Protein AF-A0A9D7Y4Q4-F1 (afdb_monomer_lite)

Sequence (132 aa):
MKKITAILFFSIYLFATTGLNELFKLNALVQHFYETKAQDNSIDLLHFLVMHYITDDLNDADNSQDEQLPFKTTENCIAGNLSLNIPEQYFSLQATPVAIIVTQQNFVTPKDLSILSICNVLVWHPPKYLSA

Foldseek 3Di:
DVVVVVVVVVVVVCVQQDLVVLVVLVVLVVVVVVVVCVVPVPDDSVNVCCCLPVDPDPDPPCVVSSVSHRPSDCPSNPPPPPPPCDPPPPDDDPPDDDPPPPPPDPDDDDPDPVPPPPVVVPDDDDDDDDDD

Radius of gyration: 32.29 Å; chains: 1; bounding box: 60×84×53 Å

Structure (mmCIF, N/CA/C/O backbone):
data_AF-A0A9D7Y4Q4-F1
#
_entry.id   AF-A0A9D7Y4Q4-F1
#
loop_
_atom_site.group_PDB
_atom_site.id
_atom_site.type_symbol
_atom_site.label_atom_id
_atom_site.label_alt_id
_atom_site.label_comp_id
_atom_site.label_asym_id
_atom_site.label_entity_id
_atom_site.label_seq_id
_atom_site.pdbx_PDB_ins_code
_atom_site.Cartn_x
_atom_site.Cartn_y
_atom_site.Cartn_z
_atom_site.occupancy
_atom_site.B_iso_or_equiv
_atom_site.auth_seq_id
_atom_site.auth_comp_id
_atom_site.auth_asym_id
_atom_site.auth_atom_id
_atom_site.pdbx_PDB_model_num
ATOM 1 N N . MET A 1 1 ? -26.312 15.969 18.593 1.00 59.66 1 MET A N 1
ATOM 2 C CA . MET A 1 1 ? -24.859 16.002 18.888 1.00 59.66 1 MET A CA 1
ATOM 3 C C . MET A 1 1 ? -24.236 14.610 19.013 1.00 59.66 1 MET A C 1
ATOM 5 O O . MET A 1 1 ? -23.269 14.365 18.316 1.00 59.66 1 MET A O 1
ATOM 9 N N . LYS A 1 2 ? -24.827 13.656 19.756 1.00 78.56 2 LYS A N 1
ATOM 10 C CA . LYS A 1 2 ? -24.285 12.282 19.922 1.00 78.56 2 LYS A CA 1
ATOM 11 C C . LYS A 1 2 ? -23.927 11.540 18.615 1.00 78.56 2 LYS A C 1
ATOM 13 O O . LYS A 1 2 ? -22.892 10.896 18.555 1.00 78.56 2 LYS A O 1
ATOM 18 N N . LYS A 1 3 ? -24.748 11.662 17.559 1.00 86.62 3 LYS A N 1
ATOM 19 C CA . LYS A 1 3 ? -24.492 11.027 16.248 1.00 86.62 3 LYS A CA 1
ATOM 20 C C . LYS A 1 3 ? -23.259 11.594 15.539 1.00 86.62 3 LYS A C 1
ATOM 22 O O . LYS A 1 3 ? -22.458 10.833 15.026 1.00 86.62 3 LYS A O 1
ATOM 27 N N . ILE A 1 4 ? -23.096 12.918 15.548 1.00 95.12 4 ILE A N 1
ATOM 28 C CA . ILE A 1 4 ? -21.947 13.590 14.922 1.00 95.12 4 ILE A CA 1
ATOM 29 C C . ILE A 1 4 ? -20.666 13.199 15.656 1.00 95.12 4 ILE A C 1
ATOM 31 O O . ILE A 1 4 ? -19.684 12.840 15.022 1.00 95.12 4 ILE A O 1
ATOM 35 N N . THR A 1 5 ? -20.702 13.189 16.990 1.00 93.81 5 THR A N 1
ATOM 36 C CA . THR A 1 5 ? -19.575 12.741 17.813 1.00 93.81 5 THR A CA 1
ATOM 37 C C . THR A 1 5 ? -19.203 11.283 17.522 1.00 93.81 5 THR A C 1
ATOM 39 O O . THR A 1 5 ? -18.026 10.983 17.371 1.00 93.81 5 THR A O 1
ATOM 42 N N . ALA A 1 6 ? -20.187 10.388 17.379 1.00 94.06 6 ALA A N 1
ATOM 43 C CA . ALA A 1 6 ? -19.937 8.991 17.018 1.00 94.06 6 ALA A CA 1
ATOM 44 C C . ALA A 1 6 ? -19.323 8.844 15.615 1.00 94.06 6 ALA A C 1
ATOM 46 O O . ALA A 1 6 ? -18.365 8.098 15.453 1.00 94.06 6 ALA A O 1
ATOM 47 N N . ILE A 1 7 ? -19.832 9.585 14.623 1.00 95.00 7 ILE A N 1
ATOM 48 C CA . ILE A 1 7 ? -19.279 9.597 13.260 1.00 95.00 7 ILE A CA 1
ATOM 49 C C . ILE A 1 7 ? -17.836 10.108 13.274 1.00 95.00 7 ILE A C 1
ATOM 51 O O . ILE A 1 7 ? -16.975 9.507 12.646 1.00 95.00 7 ILE A O 1
ATOM 55 N N . LEU A 1 8 ? -17.552 11.172 14.028 1.00 95.38 8 LEU A N 1
ATOM 56 C CA . LEU A 1 8 ? -16.206 11.728 14.150 1.00 95.38 8 LEU A CA 1
ATOM 57 C C . LEU A 1 8 ? -15.228 10.708 14.746 1.00 95.38 8 LEU A C 1
ATOM 59 O O . LEU A 1 8 ? -14.170 10.478 14.166 1.00 95.38 8 LEU A O 1
ATOM 63 N N . PHE A 1 9 ? -15.586 10.056 15.856 1.00 93.44 9 PHE A N 1
ATOM 64 C CA . PHE A 1 9 ? -14.731 9.026 16.454 1.00 93.44 9 PHE A CA 1
ATOM 65 C C . PHE A 1 9 ? -14.553 7.811 15.545 1.00 93.44 9 PHE A C 1
ATOM 67 O O . PHE A 1 9 ? -13.452 7.276 15.466 1.00 93.44 9 PHE A O 1
ATOM 74 N N . PHE A 1 10 ? -15.601 7.401 14.830 1.00 91.25 10 PHE A N 1
ATOM 75 C CA . PHE A 1 10 ? -15.517 6.304 13.872 1.00 91.25 10 PHE A CA 1
ATOM 76 C C . PHE A 1 10 ? -14.600 6.641 12.690 1.00 91.25 10 PHE A C 1
ATOM 78 O O . PHE A 1 10 ? -13.761 5.826 12.318 1.00 91.25 10 PHE A O 1
ATOM 85 N N . SER A 1 11 ? -14.689 7.857 12.146 1.00 90.25 11 SER A N 1
ATOM 86 C CA . SER A 1 11 ? -13.784 8.314 11.089 1.00 90.25 11 SER A CA 1
ATOM 87 C C . SER A 1 11 ? -12.335 8.357 11.568 1.00 90.25 11 SER A C 1
ATOM 89 O O . SER A 1 11 ? -11.462 7.843 10.879 1.00 90.25 11 SER A O 1
ATOM 91 N N . ILE A 1 12 ? -12.067 8.905 12.760 1.00 88.88 12 ILE A N 1
ATOM 92 C CA . ILE A 1 12 ? -10.712 8.913 13.340 1.00 88.88 12 ILE A CA 1
ATOM 93 C C . ILE A 1 12 ? -10.200 7.483 13.530 1.00 88.88 12 ILE A C 1
ATOM 95 O O . ILE A 1 12 ? -9.056 7.196 13.191 1.00 88.88 12 ILE A O 1
ATOM 99 N N . TYR A 1 13 ? -11.047 6.580 14.028 1.00 87.44 13 TYR A N 1
ATOM 100 C CA . TYR A 1 13 ? -10.700 5.173 14.194 1.00 87.44 13 TYR A CA 1
ATOM 101 C C . TYR A 1 13 ? -10.346 4.512 12.859 1.00 87.44 13 TYR A C 1
ATOM 103 O O . TYR A 1 13 ? -9.317 3.849 12.777 1.00 87.44 13 TYR A O 1
ATOM 111 N N . LEU A 1 14 ? -11.134 4.728 11.801 1.00 84.56 14 LEU A N 1
ATOM 112 C CA . LEU A 1 14 ? -10.801 4.217 10.470 1.00 84.56 14 LEU A CA 1
ATOM 113 C C . LEU A 1 14 ? -9.476 4.794 9.975 1.00 84.56 14 LEU A C 1
ATOM 115 O O . LEU A 1 14 ? -8.604 4.028 9.595 1.00 84.56 14 LEU A O 1
ATOM 119 N N . PHE A 1 15 ? -9.270 6.109 10.045 1.00 83.88 15 PHE A N 1
ATOM 120 C CA . PHE A 1 15 ? -8.005 6.728 9.632 1.00 83.88 15 PHE A CA 1
ATOM 121 C C . PHE A 1 15 ? -6.789 6.221 10.417 1.00 83.88 15 PHE A C 1
ATOM 123 O O . PHE A 1 15 ? -5.706 6.133 9.852 1.00 83.88 15 PHE A O 1
ATOM 130 N N . ALA A 1 16 ? -6.959 5.895 11.700 1.00 80.88 16 ALA A N 1
ATOM 131 C CA . ALA A 1 16 ? -5.882 5.399 12.549 1.00 80.88 16 ALA A CA 1
ATOM 132 C C . ALA A 1 16 ? -5.603 3.900 12.362 1.00 80.88 16 ALA A C 1
ATOM 134 O O . ALA A 1 16 ? -4.471 3.471 12.538 1.00 80.88 16 ALA A O 1
ATOM 135 N N . THR A 1 17 ? -6.625 3.097 12.053 1.00 77.56 17 THR A N 1
ATOM 136 C CA . THR A 1 17 ? -6.505 1.628 11.952 1.00 77.56 17 THR A CA 1
ATOM 137 C C . THR A 1 17 ? -6.338 1.115 10.531 1.00 77.56 17 THR A C 1
ATOM 139 O O . THR A 1 17 ? -5.930 -0.026 10.334 1.00 77.56 17 THR A O 1
ATOM 142 N N . THR A 1 18 ? -6.648 1.936 9.535 1.00 79.50 18 THR A N 1
ATOM 143 C CA . THR A 1 18 ? -6.425 1.620 8.125 1.00 79.50 18 THR A CA 1
ATOM 144 C C . THR A 1 18 ? -5.190 2.356 7.621 1.00 79.50 18 THR A C 1
ATOM 146 O O . THR A 1 18 ? -4.842 3.418 8.131 1.00 79.50 18 THR A O 1
ATOM 149 N N . GLY A 1 19 ? -4.565 1.841 6.562 1.00 77.50 19 GLY A N 1
ATOM 150 C CA . GLY A 1 19 ? -3.463 2.517 5.870 1.00 77.50 19 GLY A CA 1
ATOM 151 C C . GLY A 1 19 ? -3.885 3.773 5.091 1.00 77.50 19 GLY A C 1
ATOM 152 O O . GLY A 1 19 ? -3.258 4.102 4.094 1.00 77.50 19 GLY A O 1
ATOM 153 N N . LEU A 1 20 ? -4.968 4.467 5.470 1.00 82.56 20 LEU A N 1
ATOM 154 C CA . LEU A 1 20 ? -5.418 5.692 4.788 1.00 82.56 20 LEU A CA 1
ATOM 155 C C . LEU A 1 20 ? -4.405 6.838 4.916 1.00 82.56 20 LEU A C 1
ATOM 157 O O . LEU A 1 20 ? -4.389 7.736 4.079 1.00 82.56 20 LEU A O 1
ATOM 161 N N . ASN A 1 21 ? -3.550 6.806 5.936 1.00 82.00 21 ASN A N 1
ATOM 162 C CA . ASN A 1 21 ? -2.408 7.708 6.071 1.00 82.00 21 ASN A CA 1
ATOM 163 C C . ASN A 1 21 ? -1.396 7.574 4.916 1.00 82.00 21 ASN A C 1
ATOM 165 O O . ASN A 1 21 ? -0.795 8.571 4.524 1.00 82.00 21 ASN A O 1
ATOM 169 N N . GLU A 1 22 ? -1.254 6.392 4.317 1.00 86.25 22 GLU A N 1
ATOM 170 C CA . GLU A 1 22 ? -0.387 6.180 3.153 1.00 86.25 22 GLU A CA 1
ATOM 171 C C . GLU A 1 22 ? -0.877 6.961 1.926 1.00 86.25 22 GLU A C 1
ATOM 173 O O . GLU A 1 22 ? -0.075 7.315 1.067 1.00 86.25 22 GLU A O 1
ATOM 178 N N . LEU A 1 23 ? -2.160 7.346 1.859 1.00 87.69 23 LEU A N 1
ATOM 179 C CA . LEU A 1 23 ? -2.671 8.190 0.771 1.00 87.69 23 LEU A CA 1
ATOM 180 C C . LEU A 1 23 ? -2.012 9.574 0.734 1.00 87.69 23 LEU A C 1
ATOM 182 O O . LEU A 1 23 ? -1.965 10.195 -0.326 1.00 87.69 23 LEU A O 1
ATOM 186 N N . PHE A 1 24 ? -1.466 10.062 1.852 1.00 87.62 24 PHE A N 1
ATOM 187 C CA . PHE A 1 24 ? -0.700 11.310 1.846 1.00 87.62 24 PHE A CA 1
ATOM 188 C C . PHE A 1 24 ? 0.607 11.194 1.053 1.00 87.62 24 PHE A C 1
ATOM 190 O O . PHE A 1 24 ? 1.084 12.214 0.562 1.00 87.62 24 PHE A O 1
ATOM 197 N N . LYS A 1 25 ? 1.137 9.977 0.858 1.00 90.25 25 LYS A N 1
ATOM 198 C CA . LYS A 1 25 ? 2.321 9.696 0.029 1.00 90.25 25 LYS A CA 1
ATOM 199 C C . LYS A 1 25 ? 2.001 9.600 -1.470 1.00 90.25 25 LYS A C 1
ATOM 201 O O . LYS A 1 25 ? 2.899 9.415 -2.286 1.00 90.25 25 LYS A O 1
ATOM 206 N N . LEU A 1 26 ? 0.734 9.761 -1.878 1.00 91.31 26 LEU A N 1
ATOM 207 C CA . LEU A 1 26 ? 0.368 9.796 -3.302 1.00 91.31 26 LEU A CA 1
ATOM 208 C C . LEU A 1 26 ? 1.051 10.945 -4.055 1.00 91.31 26 LEU A C 1
ATOM 210 O O . LEU A 1 26 ? 1.275 10.833 -5.256 1.00 91.31 26 LEU A O 1
ATOM 214 N N . ASN A 1 27 ? 1.401 12.035 -3.366 1.00 90.75 27 ASN A N 1
ATOM 215 C CA . ASN A 1 27 ? 2.186 13.116 -3.959 1.00 90.75 27 ASN A CA 1
ATOM 216 C C . ASN A 1 27 ? 3.574 12.638 -4.427 1.00 90.75 27 ASN A C 1
ATOM 218 O O . ASN A 1 27 ? 3.967 12.960 -5.546 1.00 90.75 27 ASN A O 1
ATOM 222 N N . ALA A 1 28 ? 4.266 11.834 -3.617 1.00 91.19 28 ALA A N 1
ATOM 223 C CA . ALA A 1 28 ? 5.570 11.261 -3.917 1.00 91.19 28 ALA A CA 1
ATOM 224 C C . ALA A 1 28 ? 5.473 10.271 -5.080 1.00 91.19 28 ALA A C 1
ATOM 226 O O . ALA A 1 28 ? 6.281 10.335 -5.998 1.00 91.19 28 ALA A O 1
ATOM 227 N N . LEU A 1 29 ? 4.420 9.445 -5.114 1.00 93.69 29 LEU A N 1
ATOM 228 C CA . LEU A 1 29 ? 4.152 8.549 -6.243 1.00 93.69 29 LEU A CA 1
ATOM 229 C C . LEU A 1 29 ? 3.986 9.314 -7.558 1.00 93.69 29 LEU A C 1
ATOM 231 O O . LEU A 1 29 ? 4.569 8.938 -8.572 1.00 93.69 29 LEU A O 1
ATOM 235 N N . VAL A 1 30 ? 3.192 10.389 -7.552 1.00 93.88 30 VAL A N 1
ATOM 236 C CA . VAL A 1 30 ? 2.975 11.208 -8.753 1.00 93.88 30 VAL A CA 1
ATOM 237 C C . VAL A 1 30 ? 4.274 11.877 -9.197 1.00 93.88 30 VAL A C 1
ATOM 239 O O . VAL A 1 30 ? 4.553 11.911 -10.393 1.00 93.88 30 VAL A O 1
ATOM 242 N N . GLN A 1 31 ? 5.067 12.394 -8.257 1.00 93.12 31 GLN A N 1
ATOM 243 C CA . GLN A 1 31 ? 6.357 13.001 -8.565 1.00 93.12 31 GLN A CA 1
ATOM 244 C C . GLN A 1 31 ? 7.328 11.980 -9.176 1.00 93.12 31 GLN A C 1
ATOM 246 O O . GLN A 1 31 ? 7.834 12.230 -10.270 1.00 93.12 31 GLN A O 1
ATOM 251 N N . HIS A 1 32 ? 7.513 10.822 -8.531 1.00 92.38 32 HIS A N 1
ATOM 252 C CA . HIS A 1 32 ? 8.390 9.749 -9.015 1.00 92.38 32 HIS A CA 1
ATOM 253 C C . HIS A 1 32 ? 7.962 9.279 -10.408 1.00 92.38 32 HIS A C 1
ATOM 255 O O . HIS A 1 32 ? 8.781 9.205 -11.314 1.00 92.38 32 HIS A O 1
ATOM 261 N N . PHE A 1 33 ? 6.655 9.117 -10.647 1.00 93.00 33 PHE A N 1
ATOM 262 C CA . PHE A 1 33 ? 6.134 8.776 -11.974 1.00 93.00 33 PHE A CA 1
ATOM 263 C C . PHE A 1 33 ? 6.534 9.787 -13.061 1.00 93.00 33 PHE A C 1
ATOM 265 O O . PHE A 1 33 ? 6.902 9.387 -14.167 1.00 93.00 33 PHE A O 1
ATOM 272 N N . TYR A 1 34 ? 6.463 11.093 -12.782 1.00 93.81 34 TYR A N 1
ATOM 273 C CA . TYR A 1 34 ? 6.887 12.109 -13.751 1.00 93.81 34 TYR A CA 1
ATOM 274 C C . TYR A 1 34 ? 8.401 12.100 -13.985 1.00 93.81 34 TYR A C 1
ATOM 276 O O . TYR A 1 34 ? 8.823 12.314 -15.121 1.00 93.81 34 TYR A O 1
ATOM 284 N N . GLU A 1 35 ? 9.201 11.839 -12.951 1.00 92.00 35 GLU A N 1
ATOM 285 C CA . GLU A 1 35 ? 10.658 11.694 -13.060 1.00 92.00 35 GLU A CA 1
ATOM 286 C C . GLU A 1 35 ? 11.019 10.481 -13.932 1.00 92.00 35 GLU A C 1
ATOM 288 O O . GLU A 1 35 ? 11.723 10.633 -14.937 1.00 92.00 35 GLU A O 1
ATOM 293 N N . THR A 1 36 ? 10.439 9.309 -13.650 1.00 90.12 36 THR A N 1
ATOM 294 C CA . THR A 1 36 ? 10.637 8.095 -14.456 1.00 90.12 36 THR A CA 1
ATOM 295 C C . THR A 1 36 ? 10.175 8.303 -15.900 1.00 90.12 36 THR A C 1
ATOM 297 O O . THR A 1 36 ? 10.867 7.911 -16.836 1.00 90.12 36 THR A O 1
ATOM 300 N N . LYS A 1 37 ? 9.043 8.988 -16.110 1.00 91.69 37 LYS A N 1
ATOM 301 C CA . LYS A 1 37 ? 8.523 9.290 -17.453 1.00 91.69 37 LYS A CA 1
ATOM 302 C C . LYS A 1 37 ? 9.387 10.287 -18.229 1.00 91.69 37 LYS A C 1
ATOM 304 O O . LYS A 1 37 ? 9.434 10.236 -19.457 1.00 91.69 37 LYS A O 1
ATOM 309 N N . ALA A 1 38 ? 10.060 11.205 -17.538 1.00 91.44 38 ALA A N 1
ATOM 310 C CA . ALA A 1 38 ? 11.014 12.115 -18.164 1.00 91.44 38 ALA A CA 1
ATOM 311 C C . ALA A 1 38 ? 12.287 11.382 -18.617 1.00 91.44 38 ALA A C 1
ATOM 313 O O . ALA A 1 38 ? 12.874 11.754 -19.634 1.00 91.44 38 ALA A O 1
ATOM 314 N N . GLN A 1 39 ? 12.693 10.343 -17.883 1.00 88.44 39 GLN A N 1
ATOM 315 C CA . GLN A 1 39 ? 13.846 9.509 -18.214 1.00 88.44 39 GLN A CA 1
ATOM 316 C C . GLN A 1 39 ? 13.527 8.477 -19.306 1.00 88.44 39 GLN A C 1
ATOM 318 O O . GLN A 1 39 ? 14.340 8.268 -20.207 1.00 88.44 39 GLN A O 1
ATOM 323 N N . ASP A 1 40 ? 12.332 7.887 -19.271 1.00 88.00 40 ASP A N 1
ATOM 324 C CA . ASP A 1 40 ? 11.824 6.973 -20.289 1.00 88.00 40 ASP A CA 1
ATOM 325 C C . ASP A 1 40 ? 10.359 7.282 -20.626 1.00 88.00 40 ASP A C 1
ATOM 327 O O . ASP A 1 40 ? 9.414 6.969 -19.901 1.00 88.00 40 ASP A O 1
ATOM 331 N N . ASN A 1 41 ? 10.170 7.874 -21.803 1.00 88.31 41 ASN A N 1
ATOM 332 C CA . ASN A 1 41 ? 8.866 8.319 -22.282 1.00 88.31 41 ASN A CA 1
ATOM 333 C C . ASN A 1 41 ? 7.953 7.155 -22.730 1.00 88.31 41 ASN A C 1
ATOM 335 O O . ASN A 1 41 ? 6.795 7.387 -23.085 1.00 88.31 41 ASN A O 1
ATOM 339 N N . SER A 1 42 ? 8.469 5.919 -22.763 1.00 89.06 42 SER A N 1
ATOM 340 C CA . SER A 1 42 ? 7.699 4.710 -23.084 1.00 89.06 42 SER A CA 1
ATOM 341 C C . SER A 1 42 ? 6.955 4.128 -21.877 1.00 89.06 42 SER A C 1
ATOM 343 O O . SER A 1 42 ? 6.037 3.321 -22.055 1.00 89.06 42 SER A O 1
ATOM 345 N N . ILE A 1 43 ? 7.299 4.567 -20.662 1.00 90.00 43 ILE A N 1
ATOM 346 C CA . ILE A 1 43 ? 6.692 4.071 -19.430 1.00 90.00 43 ILE A CA 1
ATOM 347 C C . ILE A 1 43 ? 5.323 4.720 -19.222 1.00 90.00 43 ILE A C 1
ATOM 349 O O . ILE A 1 43 ? 5.168 5.940 -19.107 1.00 90.00 43 ILE A O 1
ATOM 353 N N . ASP A 1 44 ? 4.308 3.864 -19.148 1.00 92.25 44 ASP A N 1
ATOM 354 C CA . ASP A 1 44 ? 2.961 4.239 -18.736 1.00 92.25 44 ASP A CA 1
ATOM 355 C C . ASP A 1 44 ? 2.754 4.006 -17.232 1.00 92.25 44 ASP A C 1
ATOM 357 O O . ASP A 1 44 ? 3.496 3.255 -16.597 1.00 92.25 44 ASP A O 1
ATOM 361 N N . LEU A 1 45 ? 1.716 4.614 -16.653 1.00 92.00 45 LEU A N 1
ATOM 362 C CA . LEU A 1 45 ? 1.434 4.528 -15.215 1.00 92.00 45 LEU A CA 1
ATOM 363 C C . LEU A 1 45 ? 1.295 3.078 -14.737 1.00 92.00 45 LEU A C 1
ATOM 365 O O . LEU A 1 45 ? 1.815 2.729 -13.682 1.00 92.00 45 LEU A O 1
ATOM 369 N N . LEU A 1 46 ? 0.639 2.212 -15.516 1.00 92.88 46 LEU A N 1
ATOM 370 C CA . LEU A 1 46 ? 0.533 0.795 -15.158 1.00 92.88 46 LEU A CA 1
ATOM 371 C C . LEU A 1 46 ? 1.890 0.090 -15.168 1.00 92.88 46 LEU A C 1
ATOM 373 O O . LEU A 1 46 ? 2.157 -0.703 -14.272 1.00 92.88 46 LEU A O 1
ATOM 377 N N . HIS A 1 47 ? 2.753 0.391 -16.140 1.00 91.25 47 HIS A N 1
ATOM 378 C CA . HIS A 1 47 ? 4.099 -0.182 -16.185 1.00 91.25 47 HIS A CA 1
ATOM 379 C C . HIS A 1 47 ? 4.931 0.273 -14.986 1.00 91.25 47 HIS A C 1
ATOM 381 O O . HIS A 1 47 ? 5.579 -0.556 -14.354 1.00 91.25 47 HIS A O 1
ATOM 387 N N . PHE A 1 48 ? 4.846 1.556 -14.627 1.00 91.75 48 PHE A N 1
ATOM 388 C CA . PHE A 1 48 ? 5.485 2.103 -13.433 1.00 91.75 48 PHE A CA 1
ATOM 389 C C . PHE A 1 48 ? 5.019 1.392 -12.151 1.00 91.75 48 PHE A C 1
ATOM 391 O O . PHE A 1 48 ? 5.847 0.979 -11.342 1.00 91.75 48 PHE A O 1
ATOM 398 N N . LEU A 1 49 ? 3.707 1.182 -11.985 1.00 92.25 49 LEU A N 1
ATOM 399 C CA . LEU A 1 49 ? 3.169 0.466 -10.825 1.00 92.25 49 LEU A CA 1
ATOM 400 C C . LEU A 1 49 ? 3.618 -1.000 -10.789 1.00 92.25 49 LEU A C 1
ATOM 402 O O . LEU A 1 49 ? 3.978 -1.502 -9.731 1.00 92.25 49 LEU A O 1
ATOM 406 N N . VAL A 1 50 ? 3.612 -1.700 -11.925 1.00 90.88 50 VAL A N 1
ATOM 407 C CA . VAL A 1 50 ? 4.075 -3.098 -11.994 1.00 90.88 50 VAL A CA 1
ATOM 408 C C . VAL A 1 50 ? 5.551 -3.187 -11.607 1.00 90.88 50 VAL A C 1
ATOM 410 O O . VAL A 1 50 ? 5.914 -4.027 -10.787 1.00 90.88 50 VAL A O 1
ATOM 413 N N . MET A 1 51 ? 6.379 -2.294 -12.148 1.00 88.56 51 MET A N 1
ATOM 414 C CA . MET A 1 51 ? 7.808 -2.220 -11.849 1.00 88.56 51 MET A CA 1
ATOM 415 C C . MET A 1 51 ? 8.071 -2.037 -10.350 1.00 88.56 51 MET A C 1
ATOM 417 O O . MET A 1 51 ? 8.883 -2.767 -9.803 1.00 88.56 51 MET A O 1
ATOM 421 N N . HIS A 1 52 ? 7.331 -1.150 -9.677 1.00 89.06 52 HIS A N 1
ATOM 422 C CA . HIS A 1 52 ? 7.595 -0.813 -8.275 1.00 89.06 52 HIS A CA 1
ATOM 423 C C . HIS A 1 52 ? 6.811 -1.648 -7.249 1.00 89.06 52 HIS A C 1
ATOM 425 O O . HIS A 1 52 ? 7.181 -1.648 -6.078 1.00 89.06 52 HIS A O 1
ATOM 431 N N . TYR A 1 53 ? 5.735 -2.351 -7.616 1.00 89.00 53 TYR A N 1
ATOM 432 C CA . TYR A 1 53 ? 4.914 -3.113 -6.653 1.00 89.00 53 TYR A CA 1
ATOM 433 C C . TYR A 1 53 ? 4.865 -4.621 -6.900 1.00 89.00 53 TYR A C 1
ATOM 435 O O . TYR A 1 53 ? 4.461 -5.359 -6.003 1.00 89.00 53 TYR A O 1
ATOM 443 N N . ILE A 1 54 ? 5.215 -5.085 -8.100 1.00 88.50 54 ILE A N 1
ATOM 444 C CA . ILE A 1 54 ? 5.118 -6.505 -8.475 1.00 88.50 54 ILE A CA 1
ATOM 445 C C . ILE A 1 54 ? 6.499 -7.087 -8.748 1.00 88.50 54 ILE A C 1
ATOM 447 O O . ILE A 1 54 ? 6.769 -8.224 -8.364 1.00 88.50 54 ILE A O 1
ATOM 451 N N . THR A 1 55 ? 7.348 -6.327 -9.428 1.00 82.94 55 THR A N 1
ATOM 452 C CA . THR A 1 55 ? 8.713 -6.740 -9.729 1.00 82.94 55 THR A CA 1
ATOM 453 C C . THR A 1 55 ? 9.631 -6.351 -8.572 1.00 82.94 55 THR A C 1
ATOM 455 O O . THR A 1 55 ? 9.518 -5.254 -8.032 1.00 82.94 55 THR A O 1
ATOM 458 N N . ASP A 1 56 ? 10.545 -7.247 -8.198 1.00 68.50 56 ASP A N 1
ATOM 459 C CA . ASP A 1 56 ? 11.703 -6.861 -7.393 1.00 68.50 56 ASP A CA 1
ATOM 460 C C . ASP A 1 56 ? 12.679 -6.142 -8.318 1.00 68.50 56 ASP A C 1
ATOM 462 O O . ASP A 1 56 ? 13.296 -6.766 -9.190 1.00 68.50 56 ASP A O 1
ATOM 466 N N . ASP A 1 57 ? 12.779 -4.825 -8.164 1.00 65.88 57 ASP A N 1
ATOM 467 C CA . ASP A 1 57 ? 13.882 -4.100 -8.766 1.00 65.88 57 ASP A CA 1
ATOM 468 C C . ASP A 1 57 ? 15.162 -4.460 -7.997 1.00 65.88 57 ASP A C 1
ATOM 470 O O . ASP A 1 57 ? 15.230 -4.344 -6.776 1.00 65.88 57 ASP A O 1
ATOM 474 N N . LEU A 1 58 ? 16.166 -4.974 -8.710 1.00 62.16 58 LEU A N 1
ATOM 475 C CA . LEU A 1 58 ? 17.492 -5.284 -8.156 1.00 62.16 58 LEU A CA 1
ATOM 476 C C . LEU A 1 58 ? 18.390 -4.037 -8.118 1.00 62.16 58 LEU A C 1
ATOM 478 O O . LEU A 1 58 ? 19.596 -4.140 -7.875 1.00 62.16 58 LEU A O 1
ATOM 482 N N . ASN A 1 59 ? 17.831 -2.876 -8.450 1.00 66.44 59 ASN A N 1
ATOM 483 C CA . ASN A 1 59 ? 18.524 -1.610 -8.495 1.00 66.44 59 ASN A CA 1
ATOM 484 C C . ASN A 1 59 ? 18.480 -0.927 -7.120 1.00 66.44 59 ASN A C 1
ATOM 486 O O . ASN A 1 59 ? 17.496 -0.318 -6.730 1.00 66.44 59 ASN A O 1
ATOM 490 N N . ASP A 1 60 ? 19.589 -0.980 -6.383 1.00 67.69 60 ASP A N 1
ATOM 491 C CA . ASP A 1 60 ? 19.695 -0.333 -5.064 1.00 67.69 60 ASP A CA 1
ATOM 492 C C . ASP A 1 60 ? 19.783 1.210 -5.140 1.00 67.69 60 ASP A C 1
ATOM 494 O O . ASP A 1 60 ? 19.833 1.890 -4.112 1.00 67.69 60 ASP A O 1
ATOM 498 N N . ALA A 1 61 ? 19.867 1.787 -6.345 1.00 74.06 61 ALA A N 1
ATOM 499 C CA . ALA A 1 61 ? 20.181 3.202 -6.541 1.00 74.06 61 ALA A CA 1
ATOM 500 C C . ALA A 1 61 ? 19.037 4.155 -6.145 1.00 74.06 61 ALA A C 1
ATOM 502 O O . ALA A 1 61 ? 19.306 5.256 -5.661 1.00 74.06 61 ALA A O 1
ATOM 503 N N . ASP A 1 62 ? 17.785 3.742 -6.326 1.00 80.19 62 ASP A N 1
ATOM 504 C CA . ASP A 1 62 ? 16.561 4.508 -6.054 1.00 80.19 62 ASP A CA 1
ATOM 505 C C . ASP A 1 62 ? 15.747 3.956 -4.876 1.00 80.19 62 ASP A C 1
ATOM 507 O O . ASP A 1 62 ? 14.708 4.519 -4.530 1.00 80.19 62 ASP A O 1
ATOM 511 N N . ASN A 1 63 ? 16.276 2.964 -4.151 1.00 80.50 63 ASN A N 1
ATOM 512 C CA . ASN A 1 63 ? 15.598 2.329 -3.017 1.00 80.50 63 ASN A CA 1
ATOM 513 C C . ASN A 1 63 ? 15.062 3.346 -1.977 1.00 80.50 63 ASN A C 1
ATOM 515 O O . ASN A 1 63 ? 13.964 3.205 -1.450 1.00 80.50 63 ASN A O 1
ATOM 519 N N . SER A 1 64 ? 15.792 4.442 -1.731 1.00 82.12 64 SER A N 1
ATOM 520 C CA . SER A 1 64 ? 15.350 5.511 -0.813 1.00 82.12 64 SER A CA 1
ATOM 521 C C . SER A 1 64 ? 14.156 6.347 -1.305 1.00 82.12 64 SER A C 1
ATOM 523 O O . SER A 1 64 ? 13.453 6.948 -0.488 1.00 82.12 64 SER A O 1
ATOM 525 N N . GLN A 1 65 ? 13.940 6.435 -2.620 1.00 82.81 65 GLN A N 1
ATOM 526 C CA . GLN A 1 65 ? 12.761 7.072 -3.215 1.00 82.81 65 GLN A CA 1
ATOM 527 C C . GLN A 1 65 ? 11.595 6.079 -3.255 1.00 82.81 65 GLN A C 1
ATOM 529 O O . GLN A 1 65 ? 10.465 6.445 -2.930 1.00 82.81 65 GLN A O 1
ATOM 534 N N . ASP A 1 66 ? 11.886 4.813 -3.537 1.00 86.81 66 ASP A N 1
ATOM 535 C CA . ASP A 1 66 ? 10.904 3.733 -3.576 1.00 86.81 66 ASP A CA 1
ATOM 536 C C . ASP A 1 66 ? 10.262 3.464 -2.215 1.00 86.81 66 ASP A C 1
ATOM 538 O O . ASP A 1 66 ? 9.047 3.288 -2.121 1.00 86.81 66 ASP A O 1
ATOM 542 N N . GLU A 1 67 ? 11.042 3.511 -1.134 1.00 86.00 67 GLU A N 1
ATOM 543 C CA . GLU A 1 67 ? 10.542 3.381 0.241 1.00 86.00 67 GLU A CA 1
ATOM 544 C C . GLU A 1 67 ? 9.528 4.478 0.624 1.00 86.00 67 GLU A C 1
ATOM 546 O O . GLU A 1 67 ? 8.718 4.297 1.540 1.00 86.00 67 GLU A O 1
ATOM 551 N N . GLN A 1 68 ? 9.526 5.612 -0.088 1.00 88.12 68 GLN A N 1
ATOM 552 C CA . GLN A 1 68 ? 8.563 6.699 0.116 1.00 88.12 68 GLN A CA 1
ATOM 553 C C . GLN A 1 68 ? 7.245 6.465 -0.627 1.00 88.12 68 GLN A C 1
ATOM 555 O O . GLN A 1 68 ? 6.281 7.206 -0.399 1.00 88.12 68 GLN A O 1
ATOM 560 N N . LEU A 1 69 ? 7.168 5.450 -1.493 1.00 90.88 69 LEU A N 1
ATOM 561 C CA . LEU A 1 69 ? 5.945 5.127 -2.208 1.00 90.88 69 LEU A CA 1
ATOM 562 C C . LEU A 1 69 ? 4.874 4.591 -1.245 1.00 90.88 69 LEU A C 1
ATOM 564 O O . LEU A 1 69 ? 5.166 3.857 -0.292 1.00 90.88 69 LEU A O 1
ATOM 568 N N . PRO A 1 70 ? 3.600 4.944 -1.485 1.00 89.62 70 PRO A N 1
ATOM 569 C CA . PRO A 1 70 ? 2.501 4.511 -0.637 1.00 89.62 70 PRO A CA 1
ATOM 570 C C . PRO A 1 70 ? 2.435 2.985 -0.601 1.00 89.62 70 PRO A C 1
ATOM 572 O O . PRO A 1 70 ? 2.497 2.341 -1.647 1.00 89.62 70 PRO A O 1
ATOM 575 N N . PHE A 1 71 ? 2.272 2.404 0.587 1.00 87.12 71 PHE A N 1
ATOM 576 C CA . PHE A 1 71 ? 2.133 0.952 0.778 1.00 87.12 71 PHE A CA 1
ATOM 577 C C . PHE A 1 71 ? 3.351 0.096 0.370 1.00 87.12 71 PHE A C 1
ATOM 579 O O . PHE A 1 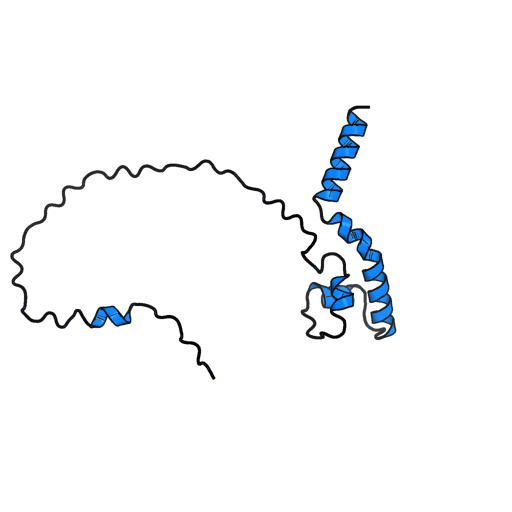71 ? 3.223 -1.127 0.330 1.00 87.12 71 PHE A O 1
ATOM 586 N N . LYS A 1 72 ? 4.518 0.689 0.078 1.00 84.50 72 LYS A N 1
ATOM 587 C CA . LYS A 1 72 ? 5.745 -0.073 -0.224 1.00 84.50 72 LYS A CA 1
ATOM 588 C C . LYS A 1 72 ? 6.394 -0.628 1.049 1.00 84.50 72 LYS A C 1
ATOM 590 O O . LYS A 1 72 ? 6.842 -1.7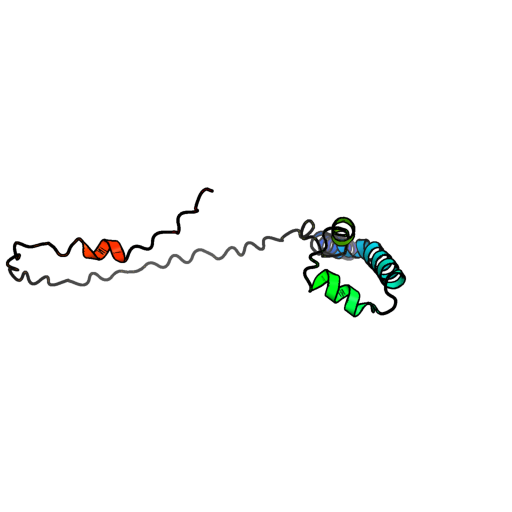71 1.063 1.00 84.50 72 LYS A O 1
ATOM 595 N N . THR A 1 73 ? 6.390 0.144 2.137 1.00 80.44 73 THR A N 1
ATOM 596 C CA . THR A 1 73 ? 6.931 -0.269 3.440 1.00 80.44 73 THR A CA 1
ATOM 597 C C . THR A 1 73 ? 5.818 -0.681 4.408 1.00 80.44 73 THR A C 1
ATOM 599 O O . THR A 1 73 ? 4.730 -0.106 4.442 1.00 80.44 73 THR A O 1
ATOM 602 N N . THR A 1 74 ? 6.072 -1.715 5.218 1.00 68.62 74 THR A N 1
ATOM 603 C CA . THR A 1 74 ? 5.082 -2.261 6.179 1.00 68.62 74 THR A CA 1
ATOM 604 C C . THR A 1 74 ? 5.095 -1.525 7.529 1.00 68.62 74 THR A C 1
ATOM 606 O O . THR A 1 74 ? 4.315 -1.839 8.424 1.00 68.62 74 THR A O 1
ATOM 609 N N . GLU A 1 75 ? 5.944 -0.508 7.687 1.00 61.31 75 GLU A N 1
ATOM 610 C CA . GLU A 1 75 ? 6.223 0.164 8.967 1.00 61.31 75 GLU A CA 1
ATOM 611 C C . GLU A 1 75 ? 4.985 0.791 9.625 1.00 61.31 75 GLU A C 1
ATOM 613 O O . GLU A 1 75 ? 4.900 0.883 10.849 1.00 61.31 75 GLU A O 1
ATOM 618 N N . ASN A 1 76 ? 3.986 1.163 8.822 1.00 55.06 76 ASN A N 1
ATOM 619 C CA . ASN A 1 76 ? 2.753 1.800 9.279 1.00 55.06 76 ASN A CA 1
ATOM 620 C C . ASN A 1 76 ? 1.541 0.866 9.342 1.00 55.06 76 ASN A C 1
ATOM 622 O O . ASN A 1 76 ? 0.439 1.323 9.664 1.00 55.06 76 ASN A O 1
ATOM 626 N N . CYS A 1 77 ? 1.713 -0.432 9.083 1.00 54.47 77 CYS A N 1
ATOM 627 C CA . CYS A 1 77 ? 0.653 -1.388 9.352 1.00 54.47 77 CYS A CA 1
ATOM 628 C C . CYS A 1 77 ? 0.572 -1.572 10.871 1.00 54.47 77 CYS A C 1
ATOM 630 O O . CYS A 1 77 ? 1.330 -2.342 11.462 1.00 54.47 77 CYS A O 1
ATOM 632 N N . ILE A 1 78 ? -0.358 -0.866 11.525 1.00 55.34 78 ILE A N 1
ATOM 633 C CA . ILE A 1 78 ? -0.834 -1.288 12.841 1.00 55.34 78 ILE A CA 1
A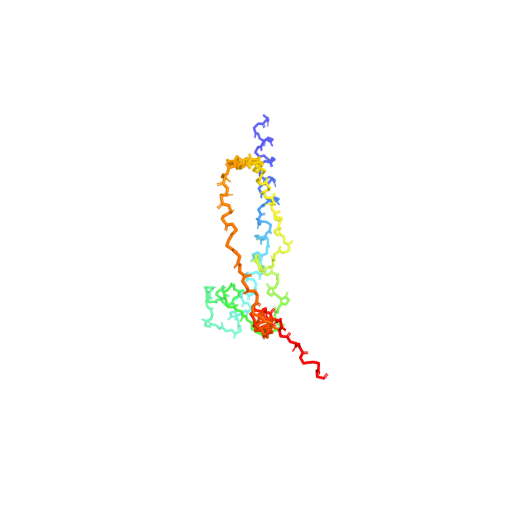TOM 634 C C . ILE A 1 78 ? -1.482 -2.642 12.587 1.00 55.34 78 ILE A C 1
ATOM 636 O O . ILE A 1 78 ? -2.651 -2.721 12.215 1.00 55.34 78 ILE A O 1
ATOM 640 N N . ALA A 1 79 ? -0.692 -3.708 12.705 1.00 58.56 79 ALA A N 1
ATOM 641 C CA . ALA A 1 79 ? -1.184 -5.064 12.703 1.00 58.56 79 ALA A CA 1
ATOM 642 C C . ALA A 1 79 ? -2.162 -5.141 13.873 1.00 58.56 79 ALA A C 1
ATOM 644 O O . ALA A 1 79 ? -1.773 -5.315 15.033 1.00 58.56 79 ALA A O 1
ATOM 645 N N . GLY A 1 80 ? -3.441 -4.923 13.572 1.00 55.78 80 GLY A N 1
ATOM 646 C CA . GLY A 1 80 ? -4.536 -5.255 14.451 1.00 55.78 80 GLY A CA 1
ATOM 647 C C . GLY A 1 80 ? -4.424 -6.748 14.667 1.00 55.78 80 GLY A C 1
ATOM 648 O O . GLY A 1 80 ? -4.923 -7.531 13.866 1.00 55.78 80 GLY A O 1
ATOM 649 N N . ASN A 1 81 ? -3.683 -7.137 15.702 1.00 56.38 81 ASN A N 1
ATOM 650 C CA . ASN A 1 81 ? -3.606 -8.504 16.161 1.00 56.38 81 ASN A CA 1
ATOM 651 C C . ASN A 1 81 ? -5.021 -8.834 16.620 1.00 56.38 81 ASN A C 1
ATOM 653 O O . ASN A 1 81 ? -5.427 -8.513 17.738 1.00 56.38 81 ASN A O 1
ATOM 657 N N . LEU A 1 82 ? -5.816 -9.381 15.705 1.00 54.88 82 LEU A N 1
ATOM 658 C CA . LEU A 1 82 ? -7.151 -9.849 16.000 1.00 54.88 82 LEU A CA 1
ATOM 659 C C . LEU A 1 82 ? -6.975 -11.165 16.755 1.00 54.88 82 LEU A C 1
ATOM 661 O O . LEU A 1 82 ? -7.046 -12.246 16.177 1.00 54.88 82 LEU A O 1
ATOM 665 N N . SER A 1 83 ? -6.667 -11.066 18.051 1.00 61.47 83 SER A N 1
ATOM 666 C CA . SER A 1 83 ? -6.612 -12.216 18.949 1.00 61.47 83 SER A CA 1
ATOM 667 C C . SER A 1 83 ? -8.019 -12.782 19.097 1.00 61.47 83 SER A C 1
ATOM 669 O O . SER A 1 83 ? -8.793 -12.395 19.978 1.00 61.47 83 SER A O 1
ATOM 671 N N . LEU A 1 84 ? -8.355 -13.702 18.196 1.00 60.72 84 LEU A N 1
ATOM 672 C CA . LEU A 1 84 ? -9.490 -14.602 18.315 1.00 60.72 84 LEU A CA 1
ATOM 673 C C . LEU A 1 84 ? -9.246 -15.476 19.547 1.00 60.72 84 LEU A C 1
ATOM 675 O O . LEU A 1 84 ? -8.505 -16.454 19.504 1.00 60.72 84 LEU A O 1
ATOM 679 N N . ASN A 1 85 ? -9.848 -15.088 20.670 1.00 61.72 85 ASN A N 1
ATOM 680 C CA . ASN A 1 85 ? -9.875 -15.904 21.876 1.00 61.72 85 ASN A CA 1
ATOM 681 C C . ASN A 1 85 ? -10.828 -17.077 21.620 1.00 61.72 85 ASN A C 1
ATOM 683 O O . ASN A 1 85 ? -12.027 -16.989 21.886 1.00 61.72 85 ASN A O 1
ATOM 687 N N . ILE A 1 86 ? -10.306 -18.151 21.030 1.00 74.31 86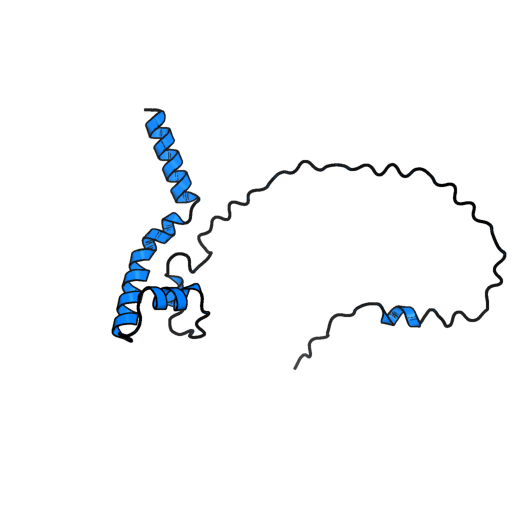 ILE A N 1
ATOM 688 C CA . ILE A 1 86 ? -11.031 -19.414 20.903 1.00 74.31 86 ILE A CA 1
ATOM 689 C C . ILE A 1 86 ? -11.016 -20.055 22.299 1.00 74.31 86 ILE A C 1
ATOM 691 O O . ILE A 1 86 ? -9.929 -20.248 22.843 1.00 74.31 86 ILE A O 1
ATOM 695 N N . PRO A 1 87 ? -12.174 -20.360 22.914 1.00 70.81 87 PRO A N 1
ATOM 696 C CA . PRO A 1 87 ? -12.188 -21.051 24.197 1.00 70.81 87 PRO A CA 1
ATOM 697 C C . PRO A 1 87 ? -11.496 -22.408 24.041 1.00 70.81 87 PRO A C 1
ATOM 699 O O . PRO A 1 87 ? -11.832 -23.167 23.129 1.00 70.81 87 PRO A O 1
ATOM 702 N N . GLU A 1 88 ? -10.525 -22.697 24.912 1.00 67.81 88 GLU A N 1
ATOM 703 C CA . GLU A 1 88 ? -9.820 -23.979 24.931 1.00 67.81 88 GLU A CA 1
ATOM 704 C C . GLU A 1 88 ? -10.843 -25.112 25.073 1.00 67.81 88 GLU A C 1
ATOM 706 O O . GLU A 1 88 ? -11.475 -25.295 26.115 1.00 67.81 88 GLU A O 1
ATOM 711 N N . GLN A 1 89 ? -11.051 -25.866 23.993 1.00 64.56 89 GLN A N 1
ATOM 712 C CA . GLN A 1 89 ? -11.846 -27.082 24.043 1.00 64.56 89 GLN A CA 1
ATOM 713 C C . GLN A 1 89 ? -10.991 -28.164 24.699 1.00 64.56 89 GLN A C 1
ATOM 715 O O . GLN A 1 89 ? -10.186 -28.821 24.041 1.00 64.56 89 GLN A O 1
ATOM 720 N N . TYR A 1 90 ? -11.154 -28.348 26.007 1.00 68.19 90 TYR A N 1
ATOM 721 C CA . TYR A 1 90 ? -10.578 -29.491 26.708 1.00 68.19 90 TYR A CA 1
ATOM 722 C C . TYR A 1 90 ? -11.278 -30.769 26.230 1.00 68.19 90 TYR A C 1
ATOM 724 O O . TYR A 1 90 ? -12.335 -31.149 26.732 1.00 68.19 90 TYR A O 1
ATOM 732 N N . PHE A 1 91 ? -10.706 -31.431 25.227 1.00 69.31 91 PHE A N 1
ATOM 733 C CA . PHE A 1 91 ? -11.122 -32.770 24.831 1.00 69.31 91 PHE A CA 1
ATOM 734 C C . PHE A 1 91 ? -10.545 -33.777 25.830 1.00 69.31 91 PHE A C 1
ATOM 736 O O . PHE A 1 91 ? -9.335 -34.004 25.866 1.00 69.31 91 PHE A O 1
ATOM 743 N N . SER A 1 92 ? -11.392 -34.381 26.666 1.00 65.50 92 SER A N 1
ATOM 744 C CA . SER A 1 92 ? -10.976 -35.488 27.524 1.00 65.50 92 SER A CA 1
ATOM 745 C C . SER A 1 92 ? -11.055 -36.802 26.743 1.00 65.50 92 SER A C 1
ATOM 747 O O . SER A 1 92 ? -12.126 -37.341 26.471 1.00 65.50 92 SER A O 1
ATOM 749 N N . LEU A 1 93 ? -9.890 -37.343 26.378 1.00 59.16 93 LEU A N 1
ATOM 750 C CA . LEU A 1 93 ? -9.779 -38.716 25.894 1.00 59.16 93 LEU A CA 1
ATOM 751 C C . LEU A 1 93 ? -10.118 -39.667 27.044 1.00 59.16 93 LEU A C 1
ATOM 753 O O . LEU A 1 93 ? -9.286 -39.942 27.909 1.00 59.16 93 LEU A O 1
ATOM 757 N N . GLN A 1 94 ? -11.342 -40.188 27.054 1.00 68.56 94 GLN A N 1
ATOM 758 C CA . GLN A 1 94 ? -11.705 -41.283 27.941 1.00 68.56 94 GLN A CA 1
ATOM 759 C C . GLN A 1 94 ? -11.098 -42.572 27.378 1.00 68.56 94 GLN A C 1
ATOM 761 O O . GLN A 1 94 ? -11.720 -43.293 26.601 1.00 68.56 94 GLN A O 1
ATOM 766 N N . ALA A 1 95 ? -9.840 -42.833 27.737 1.00 68.31 95 ALA A N 1
ATOM 767 C CA . ALA A 1 95 ? -9.183 -44.091 27.426 1.00 68.31 95 ALA A CA 1
ATOM 768 C C . ALA A 1 95 ? -9.925 -45.215 28.159 1.00 68.31 95 ALA A C 1
ATOM 770 O O . ALA A 1 95 ? -9.801 -45.382 29.373 1.00 68.31 95 ALA A O 1
ATOM 771 N N . THR A 1 96 ? -10.733 -45.980 27.430 1.00 70.75 96 THR A N 1
ATOM 772 C CA . THR A 1 96 ? -11.269 -47.236 27.950 1.00 70.75 96 THR A CA 1
ATOM 773 C C . THR A 1 96 ? -10.095 -48.188 28.167 1.00 70.75 96 THR A C 1
ATOM 775 O O . THR A 1 96 ? -9.332 -48.398 27.218 1.00 70.75 96 THR A O 1
ATOM 778 N N . PRO A 1 97 ? -9.915 -48.770 29.365 1.00 66.69 97 PRO A N 1
ATOM 779 C CA . PRO A 1 97 ? -8.854 -49.738 29.574 1.00 66.69 97 PRO A CA 1
ATOM 780 C C . PRO A 1 97 ? -9.139 -50.964 28.702 1.00 66.69 97 PRO A C 1
ATOM 782 O O . PRO A 1 97 ? -10.035 -51.756 28.987 1.00 66.69 97 PRO A O 1
ATOM 785 N N . VAL A 1 98 ? -8.393 -51.110 27.609 1.00 69.94 98 VAL A N 1
ATOM 786 C CA . VAL A 1 98 ? -8.348 -52.361 26.854 1.00 69.94 98 VAL A CA 1
ATOM 787 C C . VAL A 1 98 ? -7.525 -53.333 27.686 1.00 69.94 98 VAL A C 1
ATOM 789 O O . VAL A 1 98 ? -6.355 -53.079 27.970 1.00 69.94 98 VAL A O 1
ATOM 792 N N . ALA A 1 99 ? -8.131 -54.444 28.099 1.00 65.75 99 ALA A N 1
ATOM 793 C CA . ALA A 1 99 ? -7.398 -55.531 28.727 1.00 65.75 99 ALA A CA 1
ATOM 794 C C . ALA A 1 99 ? -6.467 -56.162 27.680 1.00 65.75 99 ALA A C 1
ATOM 796 O O . ALA A 1 99 ? -6.898 -56.947 26.836 1.00 65.75 99 ALA A O 1
ATOM 797 N N . ILE A 1 100 ? -5.187 -55.792 27.709 1.00 65.31 100 ILE A N 1
ATOM 798 C CA . ILE A 1 100 ? -4.161 -56.433 26.889 1.00 65.31 100 ILE A CA 1
ATOM 799 C C . ILE A 1 100 ? -3.863 -57.784 27.536 1.00 65.31 100 ILE A C 1
ATOM 801 O O . ILE A 1 100 ? -3.186 -57.861 28.562 1.00 65.31 100 ILE A O 1
ATOM 805 N N . ILE A 1 101 ? -4.379 -58.862 26.949 1.00 64.50 101 ILE A N 1
ATOM 806 C CA . ILE A 1 101 ? -3.986 -60.218 27.331 1.00 64.50 101 ILE A CA 1
ATOM 807 C C . ILE A 1 101 ? -2.591 -60.450 26.750 1.00 64.50 101 ILE A C 1
ATOM 809 O O . ILE A 1 101 ? -2.436 -60.880 25.607 1.00 64.50 101 ILE A O 1
ATOM 813 N N . VAL A 1 102 ? -1.560 -60.125 27.530 1.00 61.88 102 VAL A N 1
ATOM 814 C CA . VAL A 1 102 ? -0.181 -60.491 27.203 1.00 61.88 102 VAL A CA 1
ATOM 815 C C . VAL A 1 102 ? -0.056 -61.994 27.413 1.00 61.88 102 VAL A C 1
ATOM 817 O O . VAL A 1 102 ? 0.124 -62.476 28.531 1.00 61.88 102 VAL A O 1
ATOM 820 N N . THR A 1 103 ? -0.166 -62.756 26.330 1.00 58.56 103 THR A N 1
ATOM 821 C CA . THR A 1 103 ? 0.302 -64.139 26.332 1.00 58.56 103 THR A CA 1
ATOM 822 C C . THR A 1 103 ? 1.822 -64.084 26.366 1.00 58.56 103 THR A C 1
ATOM 824 O O . THR A 1 103 ? 2.463 -63.731 25.378 1.00 58.56 103 THR A O 1
ATOM 827 N N . GLN A 1 104 ? 2.412 -64.384 27.525 1.00 59.72 104 GLN A N 1
ATOM 828 C CA . GLN A 1 104 ? 3.853 -64.577 27.615 1.00 59.72 104 GLN A CA 1
ATOM 829 C C . GLN A 1 104 ? 4.214 -65.832 26.824 1.00 59.72 104 GLN A C 1
ATOM 831 O O . GLN A 1 104 ? 4.124 -66.954 27.316 1.00 59.72 104 GLN A O 1
ATOM 836 N N . GLN A 1 105 ? 4.586 -65.646 25.564 1.00 60.06 105 GLN A N 1
ATOM 837 C CA . GLN A 1 105 ? 5.366 -66.647 24.863 1.00 60.06 105 GLN A CA 1
ATOM 838 C C . GLN A 1 105 ? 6.792 -66.532 25.396 1.00 60.06 105 GLN A C 1
ATOM 840 O O . GLN A 1 105 ? 7.372 -65.445 25.382 1.00 60.06 105 GLN A O 1
ATOM 845 N N . ASN A 1 106 ? 7.345 -67.637 25.899 1.00 52.62 106 ASN A N 1
ATOM 846 C CA . ASN A 1 106 ? 8.759 -67.726 26.249 1.00 52.62 106 ASN A CA 1
ATOM 847 C C . ASN A 1 106 ? 9.583 -67.530 24.970 1.00 52.62 106 ASN A C 1
ATOM 849 O O . ASN A 1 106 ? 9.900 -68.489 24.268 1.00 52.62 106 ASN A O 1
ATOM 853 N N . PHE A 1 107 ? 9.904 -66.282 24.645 1.00 50.62 107 PHE A N 1
ATOM 854 C CA . PHE A 1 107 ? 10.848 -65.972 23.587 1.00 50.62 107 PHE A CA 1
ATOM 855 C C . PHE A 1 107 ? 12.248 -66.304 24.095 1.00 50.62 107 PHE A C 1
ATOM 857 O O . PHE A 1 107 ? 12.777 -65.649 24.992 1.00 50.62 107 PHE A O 1
ATOM 864 N N . VAL A 1 108 ? 12.849 -67.339 23.513 1.00 56.25 108 VAL A N 1
ATOM 865 C CA . VAL A 1 108 ? 14.289 -67.565 23.620 1.00 56.25 108 VAL A CA 1
ATOM 866 C C . VAL A 1 108 ? 14.963 -66.395 22.913 1.00 56.25 108 VAL A C 1
ATOM 868 O O . VAL A 1 108 ? 14.801 -66.224 21.707 1.00 56.25 108 VAL A O 1
ATOM 871 N N . THR A 1 109 ? 15.683 -65.566 23.661 1.00 50.66 109 THR A N 1
ATOM 872 C CA . THR A 1 109 ? 16.479 -64.472 23.106 1.00 50.66 109 THR A CA 1
ATOM 873 C C . THR A 1 109 ? 17.659 -65.049 22.318 1.00 50.66 109 THR A C 1
ATOM 875 O O . THR A 1 109 ? 18.510 -65.725 22.903 1.00 50.66 109 THR A O 1
ATOM 878 N N . PRO A 1 110 ? 17.772 -64.798 21.000 1.00 48.47 110 PRO A N 1
ATOM 879 C CA . PRO A 1 110 ? 19.011 -65.064 20.286 1.00 48.47 110 PRO A CA 1
ATOM 880 C C . PRO A 1 110 ? 20.073 -64.094 20.812 1.00 48.47 110 PRO A C 1
ATOM 882 O O . PRO A 1 110 ? 19.822 -62.897 20.947 1.00 48.47 110 PRO A O 1
ATOM 885 N N . LYS A 1 111 ? 21.259 -64.614 21.128 1.00 53.47 111 LYS A N 1
ATOM 886 C CA . LYS A 1 111 ? 22.363 -63.899 21.790 1.00 53.47 111 LYS A CA 1
ATOM 887 C C . LYS A 1 111 ? 23.031 -62.806 20.934 1.00 53.47 111 LYS A C 1
ATOM 889 O O . LYS A 1 111 ? 23.975 -62.180 21.398 1.00 53.47 111 LYS A O 1
ATOM 894 N N . ASP A 1 112 ? 22.515 -62.510 19.746 1.00 50.09 112 ASP A N 1
ATOM 895 C CA . ASP A 1 112 ? 23.149 -61.596 18.796 1.00 50.09 112 ASP A CA 1
ATOM 896 C C . ASP A 1 112 ? 22.234 -60.412 18.468 1.00 50.09 112 ASP A C 1
ATOM 898 O O . ASP A 1 112 ? 21.594 -60.331 17.420 1.00 50.09 112 ASP A O 1
ATOM 902 N N . LEU A 1 113 ? 22.185 -59.447 19.389 1.00 53.06 113 LEU A N 1
ATOM 903 C CA . LEU A 1 113 ? 21.589 -58.128 19.163 1.00 53.06 113 LEU A CA 1
ATOM 904 C C . LEU A 1 113 ? 22.571 -57.217 18.404 1.00 53.06 113 LEU A C 1
ATOM 906 O O . LEU A 1 113 ? 22.941 -56.136 18.851 1.00 53.06 113 LEU A O 1
ATOM 910 N N . SER A 1 114 ? 22.964 -57.644 17.206 1.00 52.50 114 SER A N 1
ATOM 911 C CA . SER A 1 114 ? 23.724 -56.826 16.245 1.00 52.50 114 SER A CA 1
ATOM 912 C C . SER A 1 114 ? 22.827 -55.843 15.474 1.00 52.50 114 SER A C 1
ATOM 914 O O . SER A 1 114 ? 23.305 -55.076 14.643 1.00 52.50 114 SER A O 1
ATOM 916 N N . ILE A 1 115 ? 21.512 -55.867 15.720 1.00 51.22 115 ILE A N 1
ATOM 917 C CA . ILE A 1 115 ? 20.508 -55.155 14.914 1.00 51.22 115 ILE A CA 1
ATOM 918 C C . ILE A 1 115 ? 20.246 -53.726 15.431 1.00 51.22 115 ILE A C 1
ATOM 920 O O . ILE A 1 115 ? 19.667 -52.910 14.719 1.00 51.22 115 ILE A O 1
ATOM 924 N N . LEU A 1 116 ? 20.750 -53.344 16.614 1.00 49.38 116 LEU A N 1
ATOM 925 C CA . LEU A 1 116 ? 20.529 -51.989 17.148 1.00 49.38 116 LEU A CA 1
ATOM 926 C C . LEU A 1 116 ? 21.337 -50.880 16.437 1.00 49.38 116 LEU A C 1
ATOM 928 O O . LEU A 1 116 ? 21.139 -49.703 16.724 1.00 49.38 116 LEU A O 1
ATOM 932 N N . SER A 1 117 ? 22.231 -51.229 15.503 1.00 53.31 117 SER A N 1
ATOM 933 C CA . SER A 1 117 ? 23.073 -50.259 14.780 1.00 53.31 117 SER A CA 1
ATOM 934 C C . SER A 1 117 ? 22.360 -49.589 13.590 1.00 53.31 117 SER A C 1
ATOM 936 O O . SER A 1 117 ? 22.725 -48.491 13.175 1.00 53.31 117 SER A O 1
ATOM 938 N N . ILE A 1 118 ? 21.299 -50.203 13.053 1.00 48.78 118 ILE A N 1
ATOM 939 C CA . ILE A 1 118 ? 20.665 -49.756 11.796 1.00 48.78 118 ILE A CA 1
ATOM 940 C C . ILE A 1 118 ? 19.674 -48.596 12.031 1.00 48.78 118 ILE A C 1
ATOM 942 O O . ILE A 1 118 ? 19.400 -47.810 11.127 1.00 48.78 118 ILE A O 1
ATOM 946 N N . CYS A 1 119 ? 19.191 -48.406 13.264 1.00 50.09 119 CYS A N 1
ATOM 947 C CA . CYS A 1 119 ? 18.210 -47.361 13.581 1.00 50.09 119 CYS A CA 1
ATOM 948 C C . CYS A 1 119 ? 18.799 -45.942 13.673 1.00 50.09 119 CYS A C 1
ATOM 950 O O . CYS A 1 119 ? 18.039 -44.978 13.681 1.00 50.09 119 CYS A O 1
ATOM 952 N N . ASN A 1 120 ? 20.128 -45.784 13.686 1.00 55.50 120 ASN A N 1
ATOM 953 C CA . ASN A 1 120 ? 20.764 -44.458 13.698 1.00 55.50 120 ASN A CA 1
ATOM 954 C C . ASN A 1 120 ? 20.786 -43.774 12.318 1.00 55.50 120 ASN A C 1
ATOM 956 O O . ASN A 1 120 ? 21.074 -42.584 12.237 1.00 55.50 120 ASN A O 1
ATOM 960 N N . VAL A 1 121 ? 20.466 -44.495 11.234 1.00 56.97 121 VAL A N 1
ATOM 961 C CA . VAL A 1 121 ? 20.433 -43.940 9.865 1.00 56.97 121 VAL A CA 1
ATOM 962 C C . VAL A 1 121 ? 19.096 -43.254 9.546 1.00 56.97 121 VAL A C 1
ATOM 964 O O . VAL A 1 121 ? 19.031 -42.413 8.657 1.00 56.97 121 VAL A O 1
ATOM 967 N N . LEU A 1 122 ? 18.032 -43.562 10.294 1.00 57.97 122 LEU A N 1
ATOM 968 C CA . LEU A 1 122 ? 16.699 -42.974 10.099 1.00 57.97 122 LEU A CA 1
ATOM 969 C C . LEU A 1 122 ? 16.482 -41.664 10.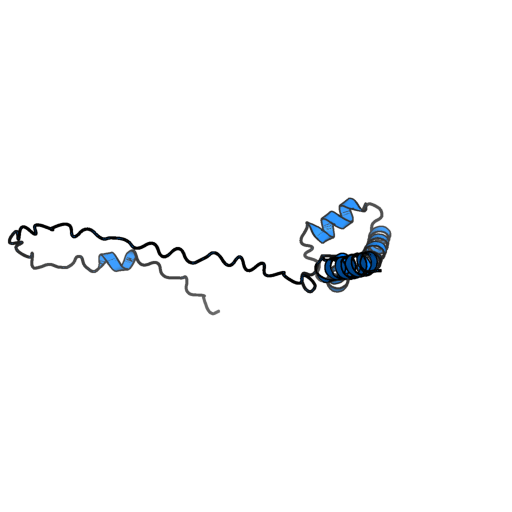870 1.00 57.97 122 LEU A C 1
ATOM 971 O O . LEU A 1 122 ? 15.426 -41.047 10.743 1.00 57.97 122 LEU A O 1
ATOM 975 N N . VAL A 1 123 ? 17.467 -41.221 11.654 1.00 70.38 123 VAL A N 1
ATOM 976 C CA . VAL A 1 123 ? 17.411 -39.922 12.326 1.00 70.38 123 VAL A CA 1
ATOM 977 C C . VAL A 1 123 ? 17.967 -38.868 11.374 1.00 70.38 123 VAL A C 1
ATOM 979 O O . VAL A 1 123 ? 19.142 -38.889 11.004 1.00 70.38 123 VAL A O 1
ATOM 982 N N . TRP A 1 124 ? 17.102 -37.951 10.947 1.00 70.25 124 TRP A N 1
ATOM 983 C CA . TRP A 1 124 ? 17.494 -36.805 10.136 1.00 70.25 124 TRP A CA 1
ATOM 984 C C . TRP A 1 124 ? 18.502 -35.934 10.898 1.00 70.25 124 TRP A C 1
ATOM 986 O O . TRP A 1 124 ? 18.260 -35.562 12.046 1.00 70.25 124 TRP A O 1
ATOM 996 N N . HIS A 1 125 ? 19.618 -35.592 10.251 1.00 68.12 125 HIS A N 1
ATOM 997 C CA . HIS A 1 125 ? 20.608 -34.653 10.777 1.00 68.12 125 HIS A CA 1
ATOM 998 C C . HIS A 1 125 ? 20.659 -33.411 9.872 1.00 68.12 125 HIS A C 1
ATOM 1000 O O . HIS A 1 125 ? 20.739 -33.567 8.651 1.00 68.12 125 HIS A O 1
ATOM 1006 N N . PRO A 1 126 ? 20.640 -32.186 10.428 1.00 69.12 126 PRO A N 1
ATOM 1007 C CA . PRO A 1 126 ? 20.738 -30.967 9.631 1.00 69.12 126 PRO A CA 1
ATOM 1008 C C . PRO A 1 126 ? 22.121 -30.821 8.963 1.00 69.12 126 PRO A C 1
ATOM 1010 O O . PRO A 1 126 ? 23.124 -31.306 9.503 1.00 69.12 126 PRO A O 1
ATOM 1013 N N . PRO A 1 127 ? 22.205 -30.136 7.805 1.00 75.00 127 PRO A N 1
ATOM 1014 C CA . PRO A 1 127 ? 23.462 -29.906 7.100 1.00 75.00 127 PRO A CA 1
ATOM 1015 C C . PRO A 1 127 ? 24.410 -29.029 7.926 1.00 75.0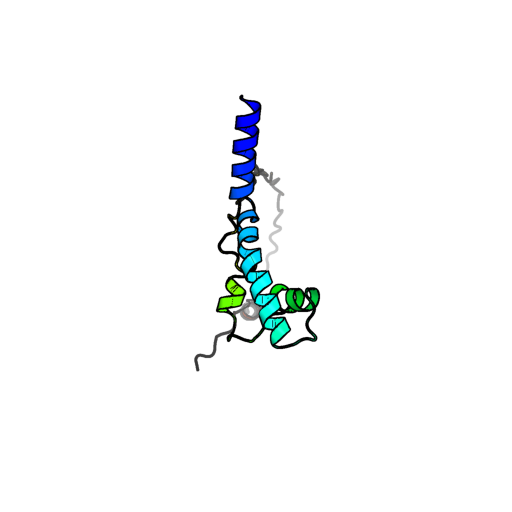0 127 PRO A C 1
ATOM 1017 O O . PRO A 1 127 ? 24.011 -28.018 8.504 1.00 75.00 127 PRO A O 1
ATOM 1020 N N . LYS A 1 128 ? 25.690 -29.411 7.971 1.00 79.50 128 LYS A N 1
ATOM 1021 C CA . LYS A 1 128 ? 26.741 -28.600 8.596 1.00 79.50 128 LYS A CA 1
ATOM 1022 C C . LYS A 1 128 ? 27.160 -27.509 7.612 1.00 79.50 128 LYS A C 1
ATOM 1024 O O . LYS A 1 128 ? 27.589 -27.826 6.506 1.00 79.50 128 LYS A O 1
ATOM 1029 N N . TYR A 1 129 ? 27.046 -26.246 8.012 1.00 70.69 129 TYR A N 1
ATOM 1030 C CA . TYR A 1 129 ? 27.599 -25.128 7.250 1.00 70.69 129 TYR A CA 1
ATOM 1031 C C . TYR A 1 129 ? 29.121 -25.284 7.155 1.00 70.69 129 TYR A C 1
ATOM 1033 O O . TYR A 1 129 ? 29.791 -25.476 8.171 1.00 70.69 129 TYR A O 1
ATOM 1041 N N . LEU A 1 130 ? 29.663 -25.227 5.939 1.00 68.06 130 LEU A N 1
ATOM 1042 C CA . LEU A 1 130 ? 31.102 -25.117 5.726 1.00 68.06 130 LEU A CA 1
ATOM 1043 C C . LEU A 1 130 ? 31.514 -23.704 6.150 1.00 68.06 130 LEU A C 1
ATOM 1045 O O . LEU A 1 130 ? 31.188 -22.735 5.470 1.00 68.06 130 LEU A O 1
ATOM 1049 N N . SER A 1 131 ? 32.193 -23.582 7.289 1.00 58.34 131 SER A N 1
ATOM 1050 C CA . SER A 1 131 ? 32.983 -22.390 7.592 1.00 58.34 131 SER A CA 1
ATOM 1051 C C . SER A 1 131 ? 34.153 -22.353 6.607 1.00 58.34 131 SER A C 1
ATOM 1053 O O . SER A 1 131 ? 35.008 -23.241 6.658 1.00 58.34 131 SER A O 1
ATOM 1055 N N . ALA A 1 132 ? 34.126 -21.391 5.685 1.00 58.62 132 ALA A N 1
ATOM 1056 C CA . ALA A 1 132 ? 35.249 -21.057 4.814 1.00 58.62 132 ALA A CA 1
ATOM 1057 C C . ALA A 1 132 ? 36.366 -20.357 5.599 1.00 58.62 132 ALA A C 1
ATOM 1059 O O . ALA A 1 132 ? 36.032 -19.630 6.565 1.00 58.62 132 ALA A O 1
#

Secondary structure (DSSP, 8-state):
-HHHHHHHHHHHHHHHHSGGGGGGGHHHHHHHHHHHHHH-TT--HHHHHHHHHTS----TTSHHHHTTSTTT-STT----------------------------------S--GGGGGGGGSS--PPPP---

pLDDT: mean 75.0, std 14.78, range [48.47, 95.38]